Protein AF-A0A8J1YNS2-F1 (afdb_monomer)

Mean predicted aligned error: 9.57 Å

Radius of gyration: 18.24 Å; Cα contacts (8 Å, |Δi|>4): 40; chains: 1; bounding box: 38×23×46 Å

Foldseek 3Di:
DLVLLVVCVVVVLAPPVVSCVVNVVVVVVVVVLLVQLQVPDDPPRDPVVSPDPPPPRPPDDDDPVNVVVVVVVVVVSVCSVCCVVVVDRPNVVNVVD

Sequence (97 aa):
MTTLVVTLAWSGLLPFPLAVLILGRDVALSISAFYFRYISLPQPRTLRRYFDPSIPSAEVKPTQISKVNTLLQLLLMGLTTVSPLASFDTTTPLLYL

Structure (mmCIF, N/CA/C/O backbone):
data_AF-A0A8J1YNS2-F1
#
_entry.id   AF-A0A8J1YNS2-F1
#
loop_
_atom_site.group_PDB
_atom_site.id
_atom_site.type_symbol
_atom_site.label_atom_id
_atom_site.label_alt_id
_atom_site.label_comp_id
_atom_site.label_asym_id
_atom_site.label_entity_id
_atom_site.label_seq_id
_atom_site.pdbx_PDB_ins_code
_atom_site.Cartn_x
_atom_site.Cartn_y
_atom_site.Cartn_z
_atom_site.occupancy
_atom_site.B_iso_or_equiv
_atom_site.auth_seq_id
_atom_site.auth_comp_id
_atom_site.auth_asym_id
_atom_site.auth_atom_id
_atom_site.pdbx_PDB_model_num
ATOM 1 N N . MET A 1 1 ? 0.623 6.281 -1.303 1.00 78.12 1 MET A N 1
ATOM 2 C CA . MET A 1 1 ? 1.081 5.020 -1.925 1.00 78.12 1 MET A CA 1
ATOM 3 C C . MET A 1 1 ? 0.072 4.500 -2.922 1.00 78.12 1 MET A C 1
ATOM 5 O O . MET A 1 1 ? 0.384 4.486 -4.101 1.00 78.12 1 MET A O 1
ATOM 9 N N . THR A 1 2 ? -1.142 4.175 -2.484 1.00 83.56 2 THR A N 1
ATOM 10 C CA . THR A 1 2 ? -2.224 3.641 -3.330 1.00 83.56 2 THR A CA 1
ATOM 11 C C . THR A 1 2 ? -2.507 4.455 -4.599 1.00 83.56 2 THR A C 1
ATOM 13 O O . THR A 1 2 ? -2.541 3.884 -5.682 1.00 83.56 2 THR A O 1
ATOM 16 N N . THR A 1 3 ? -2.625 5.783 -4.510 1.00 84.50 3 THR A N 1
ATOM 17 C CA . THR A 1 3 ? -2.831 6.658 -5.680 1.00 84.50 3 THR A CA 1
ATOM 18 C C . THR A 1 3 ? -1.691 6.582 -6.691 1.00 84.50 3 THR A C 1
ATOM 20 O O . THR A 1 3 ? -1.953 6.494 -7.883 1.00 84.50 3 THR A O 1
ATOM 23 N N . LEU A 1 4 ? -0.441 6.552 -6.220 1.00 83.69 4 LEU A N 1
ATOM 24 C CA . LEU A 1 4 ? 0.747 6.476 -7.074 1.00 83.69 4 LEU A CA 1
ATOM 25 C C . LEU A 1 4 ? 0.832 5.123 -7.804 1.00 83.69 4 LEU A C 1
ATOM 27 O O . LEU A 1 4 ? 1.119 5.086 -8.998 1.00 83.69 4 LEU A O 1
ATOM 31 N N . VAL A 1 5 ? 0.515 4.022 -7.112 1.00 84.94 5 VAL A N 1
ATOM 32 C CA . VAL A 1 5 ? 0.444 2.672 -7.705 1.00 84.94 5 VAL A CA 1
ATOM 33 C C . VAL A 1 5 ? -0.603 2.628 -8.815 1.00 84.94 5 VAL A C 1
ATOM 35 O O . VAL A 1 5 ? -0.321 2.132 -9.901 1.00 84.94 5 VAL A O 1
ATOM 38 N N . VAL A 1 6 ? -1.792 3.185 -8.562 1.00 84.62 6 VAL A N 1
ATOM 39 C CA . VAL A 1 6 ? -2.879 3.243 -9.551 1.00 84.62 6 VAL A CA 1
ATOM 40 C C . VAL A 1 6 ? -2.457 4.051 -10.775 1.00 84.62 6 VAL A C 1
ATOM 42 O O . VAL A 1 6 ? -2.661 3.596 -11.896 1.00 84.62 6 VAL A O 1
ATOM 45 N N . THR A 1 7 ? -1.826 5.211 -10.584 1.00 84.75 7 THR A N 1
ATOM 46 C CA . THR A 1 7 ? -1.368 6.037 -11.708 1.00 84.75 7 THR A CA 1
ATOM 47 C C . THR A 1 7 ? -0.264 5.367 -12.524 1.00 84.75 7 THR A C 1
ATOM 49 O O . THR A 1 7 ? -0.314 5.432 -13.747 1.00 84.75 7 THR A O 1
ATOM 52 N N . LEU A 1 8 ? 0.693 4.682 -11.884 1.00 82.44 8 LEU A N 1
ATOM 53 C CA . LEU A 1 8 ? 1.770 3.970 -12.587 1.00 82.44 8 LEU A CA 1
ATOM 54 C C . LEU A 1 8 ? 1.275 2.714 -13.314 1.00 82.44 8 LEU A C 1
ATOM 56 O O . LEU A 1 8 ? 1.771 2.381 -14.390 1.00 82.44 8 LEU A O 1
ATOM 60 N N . ALA A 1 9 ? 0.289 2.020 -12.743 1.00 83.50 9 ALA A N 1
ATOM 61 C CA . ALA A 1 9 ? -0.377 0.908 -13.412 1.00 83.50 9 ALA A CA 1
ATOM 62 C C . ALA A 1 9 ? -1.174 1.400 -14.629 1.00 83.50 9 ALA A C 1
ATOM 64 O O . ALA A 1 9 ? -1.110 0.795 -15.695 1.00 83.50 9 ALA A O 1
ATOM 65 N N . TRP A 1 10 ? -1.871 2.535 -14.496 1.00 84.56 10 TRP A N 1
ATOM 66 C CA . TRP A 1 10 ? -2.604 3.157 -15.600 1.00 84.56 10 TRP A CA 1
ATOM 67 C C . TRP A 1 10 ? -1.677 3.638 -16.721 1.00 84.56 10 TRP A C 1
ATOM 69 O O . TRP A 1 10 ? -2.016 3.528 -17.895 1.00 84.56 10 TRP A O 1
ATOM 79 N N . SER A 1 11 ? -0.489 4.137 -16.372 1.00 82.44 11 SER A N 1
ATOM 80 C CA . SER A 1 11 ? 0.526 4.548 -17.344 1.00 82.44 11 SER A CA 1
ATOM 81 C C . SER A 1 11 ? 1.302 3.376 -17.960 1.00 82.44 11 SER A C 1
ATOM 83 O O . SER A 1 11 ? 2.221 3.615 -18.737 1.00 82.44 11 SER A O 1
ATOM 85 N N . GLY A 1 12 ? 0.996 2.126 -17.591 1.00 79.56 12 GLY A N 1
ATOM 86 C CA . GLY A 1 12 ? 1.683 0.929 -18.088 1.00 79.56 12 GLY A CA 1
ATOM 87 C C . GLY A 1 12 ? 3.117 0.742 -17.578 1.00 79.56 12 GLY A C 1
ATOM 88 O O . GLY A 1 12 ? 3.815 -0.147 -18.052 1.00 79.56 12 GLY A O 1
ATOM 89 N N . LEU A 1 13 ? 3.565 1.549 -16.609 1.00 79.25 13 LEU A N 1
ATOM 90 C CA . LEU A 1 13 ? 4.921 1.471 -16.045 1.00 79.25 13 LEU A CA 1
ATOM 91 C C . LEU A 1 13 ? 5.042 0.398 -14.956 1.00 79.25 13 LEU A C 1
ATOM 93 O O . LEU A 1 13 ? 6.148 -0.021 -14.615 1.00 79.25 13 LEU A O 1
ATOM 97 N N . LEU A 1 14 ? 3.910 -0.035 -14.396 1.00 81.56 14 LEU A N 1
ATOM 98 C CA . LEU A 1 14 ? 3.847 -1.041 -13.345 1.00 81.56 14 LEU A CA 1
ATOM 99 C C . LEU A 1 14 ? 2.913 -2.178 -13.784 1.00 81.56 14 LEU A C 1
ATOM 101 O O . LEU A 1 14 ? 1.759 -1.910 -14.130 1.00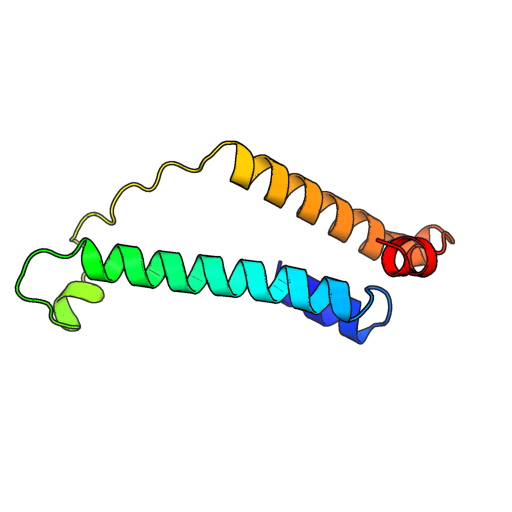 81.56 14 LEU A O 1
ATOM 105 N N . PRO A 1 15 ? 3.372 -3.443 -13.784 1.00 82.31 15 PRO A N 1
ATOM 106 C CA . PRO A 1 15 ? 2.560 -4.551 -14.262 1.00 82.31 15 PRO A CA 1
ATOM 107 C C . PRO A 1 15 ? 1.369 -4.802 -13.331 1.00 82.31 15 PRO A C 1
ATOM 109 O O . PRO A 1 15 ? 1.471 -4.743 -12.103 1.00 82.31 15 PRO A O 1
ATOM 112 N N . PHE A 1 16 ? 0.222 -5.113 -13.934 1.00 82.06 16 PHE A N 1
ATOM 113 C CA . PHE A 1 16 ? -1.053 -5.244 -13.227 1.00 82.06 16 PHE A CA 1
ATOM 114 C C . PHE A 1 16 ? -1.031 -6.225 -12.031 1.00 82.06 16 PHE A C 1
ATOM 116 O O . PHE A 1 16 ? -1.564 -5.862 -10.981 1.00 82.06 16 PHE A O 1
ATOM 123 N N . PRO A 1 17 ? -0.380 -7.407 -12.099 1.00 83.69 17 PRO A N 1
ATOM 124 C CA . PRO A 1 17 ? -0.313 -8.329 -10.960 1.00 83.69 17 PRO A CA 1
ATOM 125 C C . PRO A 1 17 ? 0.370 -7.721 -9.726 1.00 83.69 17 PRO A C 1
ATOM 127 O O . PRO A 1 17 ? -0.141 -7.849 -8.612 1.00 83.69 17 PRO A O 1
ATOM 130 N N . LEU A 1 18 ? 1.477 -6.991 -9.918 1.00 82.56 18 LEU A N 1
ATOM 131 C CA . LEU A 1 18 ? 2.170 -6.294 -8.831 1.00 82.56 18 LEU A CA 1
ATOM 132 C C . LEU A 1 18 ? 1.322 -5.151 -8.269 1.00 82.56 18 LEU A C 1
ATOM 134 O O . LEU A 1 18 ? 1.248 -4.984 -7.052 1.00 82.56 18 LEU A O 1
ATOM 138 N N . ALA A 1 19 ? 0.639 -4.393 -9.133 1.00 85.50 19 ALA A N 1
ATOM 139 C CA . ALA A 1 19 ? -0.260 -3.325 -8.698 1.00 85.50 19 ALA A CA 1
ATOM 140 C C . ALA A 1 19 ? -1.369 -3.865 -7.780 1.00 85.50 19 ALA A C 1
ATOM 142 O O . ALA A 1 19 ? -1.626 -3.297 -6.716 1.00 85.50 19 ALA A O 1
ATOM 143 N N . VAL A 1 20 ? -1.983 -4.990 -8.164 1.00 87.19 20 VAL A N 1
ATOM 144 C CA . VAL A 1 20 ? -3.036 -5.661 -7.389 1.00 87.19 20 VAL A CA 1
ATOM 145 C C . VAL A 1 20 ? -2.504 -6.177 -6.053 1.00 87.19 20 VAL A C 1
ATOM 147 O O . VAL A 1 20 ? -3.153 -5.963 -5.031 1.00 87.19 20 VAL A O 1
ATOM 150 N N . LEU A 1 21 ? -1.324 -6.803 -6.026 1.00 86.69 21 LEU A N 1
ATOM 151 C CA . LEU A 1 21 ? -0.714 -7.311 -4.791 1.00 86.69 21 LEU A CA 1
ATOM 152 C C . LEU A 1 21 ? -0.442 -6.170 -3.798 1.00 86.69 21 LEU A C 1
ATOM 154 O O . LEU A 1 21 ? -0.827 -6.243 -2.627 1.00 86.69 21 LEU A O 1
ATOM 158 N N . ILE A 1 22 ? 0.163 -5.082 -4.281 1.00 85.94 22 ILE A N 1
ATOM 159 C CA . ILE A 1 22 ? 0.495 -3.908 -3.470 1.00 85.94 22 ILE A CA 1
ATOM 160 C C . ILE A 1 22 ? -0.775 -3.237 -2.925 1.00 85.94 22 ILE A C 1
ATOM 162 O O . ILE A 1 22 ? -0.860 -2.949 -1.729 1.00 85.94 22 ILE A O 1
ATOM 166 N N . LEU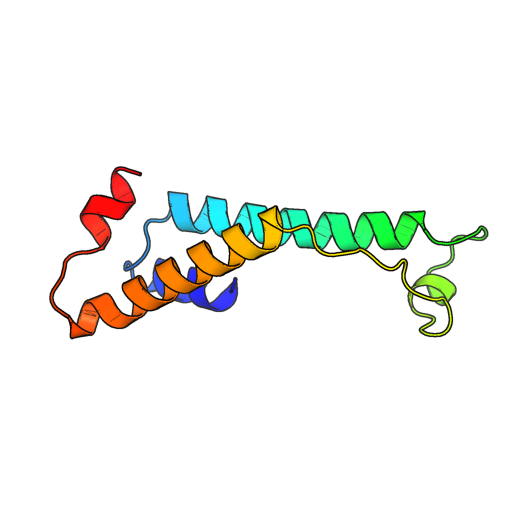 A 1 23 ? -1.783 -3.023 -3.779 1.00 86.81 23 LEU A N 1
ATOM 167 C CA . LEU A 1 23 ? -3.064 -2.440 -3.371 1.00 86.81 23 LEU A CA 1
ATOM 168 C C . LEU A 1 23 ? -3.812 -3.334 -2.381 1.00 86.81 23 LEU A C 1
ATOM 170 O O . LEU A 1 23 ? -4.302 -2.839 -1.368 1.00 86.81 23 LEU A O 1
ATOM 174 N N . GLY A 1 24 ? -3.869 -4.641 -2.637 1.00 87.12 24 GLY A N 1
ATOM 175 C CA . GLY A 1 24 ? -4.524 -5.606 -1.757 1.00 87.12 24 GLY A CA 1
ATOM 176 C C . GLY A 1 24 ? -3.933 -5.592 -0.348 1.00 87.12 24 GLY A C 1
ATOM 177 O O . GLY A 1 24 ? -4.676 -5.581 0.634 1.00 87.12 24 GLY A O 1
ATOM 178 N N . ARG A 1 25 ? -2.603 -5.496 -0.231 1.00 86.88 25 ARG A N 1
ATOM 179 C CA . ARG A 1 25 ? -1.907 -5.385 1.059 1.00 86.88 25 ARG A CA 1
ATOM 180 C C . ARG A 1 25 ? -2.247 -4.089 1.801 1.00 86.88 25 ARG A C 1
ATOM 182 O O . ARG A 1 25 ? -2.536 -4.138 2.997 1.00 86.88 25 ARG A O 1
ATOM 189 N N . ASP A 1 26 ? -2.242 -2.945 1.119 1.00 84.44 26 ASP A N 1
ATOM 190 C CA . ASP A 1 26 ? -2.570 -1.648 1.733 1.00 84.44 26 ASP A CA 1
ATOM 191 C C . ASP A 1 26 ? -4.049 -1.588 2.176 1.00 84.44 26 ASP A C 1
ATOM 193 O O . ASP A 1 26 ? -4.364 -1.068 3.252 1.00 84.44 26 ASP A O 1
ATOM 197 N N . VAL A 1 27 ? -4.958 -2.187 1.399 1.00 86.12 27 VAL A N 1
ATOM 198 C CA . VAL A 1 27 ? -6.375 -2.338 1.765 1.00 86.12 27 VAL A CA 1
ATOM 199 C C . VAL A 1 27 ? -6.535 -3.262 2.973 1.00 86.12 27 VAL A C 1
ATOM 201 O O . VAL A 1 27 ? -7.221 -2.895 3.927 1.00 86.12 27 VAL A O 1
ATOM 204 N N . ALA A 1 28 ? -5.868 -4.419 2.991 1.00 85.94 28 ALA A N 1
ATOM 205 C CA . ALA A 1 28 ? -5.924 -5.355 4.113 1.00 85.94 28 ALA A CA 1
ATOM 206 C C . ALA A 1 28 ? -5.415 -4.722 5.419 1.00 85.94 28 ALA A C 1
ATOM 208 O O . ALA A 1 28 ? -6.059 -4.849 6.463 1.00 85.94 28 ALA A O 1
ATOM 209 N N . LEU A 1 29 ? -4.306 -3.975 5.361 1.00 83.38 29 LEU A N 1
ATOM 210 C CA . LEU A 1 29 ? -3.795 -3.227 6.511 1.00 83.38 29 LEU A CA 1
ATOM 211 C C . LEU A 1 29 ? -4.793 -2.166 6.984 1.00 83.38 29 LEU A C 1
ATOM 213 O O . LEU A 1 29 ? -5.049 -2.072 8.185 1.00 83.38 29 LEU A O 1
ATOM 217 N N . SER A 1 30 ? -5.409 -1.426 6.061 1.00 82.38 30 SER A N 1
ATOM 218 C CA . SER A 1 30 ? -6.423 -0.419 6.393 1.00 82.38 30 SER A CA 1
ATOM 219 C C . SER A 1 30 ? -7.631 -1.046 7.097 1.00 82.38 30 SER A C 1
ATOM 221 O O . SER A 1 30 ? -8.033 -0.586 8.164 1.00 82.38 30 SER A O 1
ATOM 223 N N . ILE A 1 31 ? -8.163 -2.148 6.555 1.00 85.25 31 ILE A N 1
ATOM 224 C CA . ILE A 1 31 ? -9.276 -2.902 7.152 1.00 85.25 31 ILE A CA 1
ATOM 225 C C . ILE A 1 31 ? -8.894 -3.419 8.541 1.00 85.25 31 ILE A C 1
ATOM 227 O O . ILE A 1 31 ? -9.670 -3.277 9.487 1.00 85.25 31 ILE A O 1
ATOM 231 N N . SER A 1 32 ? -7.689 -3.975 8.691 1.00 81.62 32 SER A N 1
ATOM 232 C CA . SER A 1 32 ? -7.218 -4.491 9.977 1.00 81.62 32 SER A CA 1
ATOM 233 C C . SER A 1 32 ? -7.133 -3.389 11.038 1.00 81.62 32 SER A C 1
ATOM 235 O O . SER A 1 32 ? -7.570 -3.599 12.167 1.00 81.62 32 SER A O 1
ATOM 237 N N . ALA A 1 33 ? -6.675 -2.186 10.678 1.00 79.19 33 ALA A N 1
ATOM 238 C CA . ALA A 1 33 ? -6.607 -1.051 11.593 1.00 79.19 33 ALA A CA 1
ATOM 239 C C . ALA A 1 33 ? -8.003 -0.635 12.087 1.00 79.19 33 ALA A C 1
ATOM 241 O O . ALA A 1 33 ? -8.198 -0.411 13.284 1.00 79.19 33 ALA A O 1
ATOM 242 N N . PHE A 1 34 ? -8.992 -0.594 11.188 1.00 79.69 34 PHE A N 1
ATOM 243 C CA . PHE A 1 34 ? -10.383 -0.324 11.558 1.00 79.69 34 PHE A 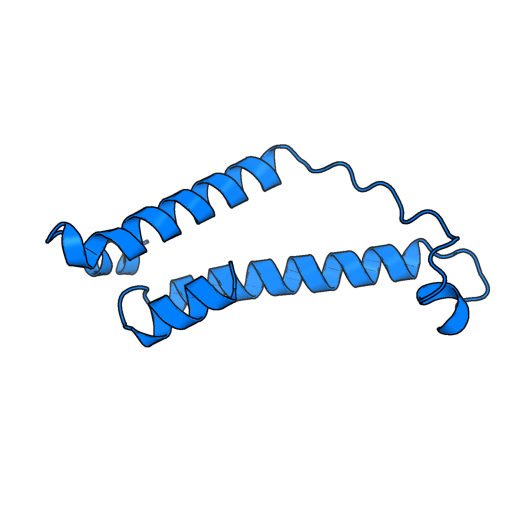CA 1
ATOM 244 C C . PHE A 1 34 ? -10.969 -1.421 12.454 1.00 79.69 34 PHE A C 1
ATOM 246 O O . PHE A 1 34 ? -11.634 -1.120 13.446 1.00 79.69 34 PHE A O 1
ATOM 253 N N . TYR A 1 35 ? -10.679 -2.687 12.149 1.00 81.81 35 TYR A N 1
ATOM 254 C CA . TYR A 1 35 ? -11.117 -3.833 12.941 1.00 81.81 35 TYR A CA 1
ATOM 255 C C . TYR A 1 35 ? -10.532 -3.820 14.362 1.00 81.81 35 TYR A C 1
ATOM 257 O O . TYR A 1 35 ? -11.276 -3.932 15.340 1.00 81.81 35 TYR A O 1
ATOM 265 N N . PHE A 1 36 ? -9.218 -3.609 14.499 1.00 76.81 36 PHE A N 1
ATOM 266 C CA . PHE A 1 36 ? -8.557 -3.518 15.804 1.00 76.81 36 PHE A CA 1
ATOM 267 C C . PHE A 1 36 ? -9.086 -2.346 16.628 1.00 76.81 36 PHE A C 1
ATOM 269 O O . PHE A 1 36 ? -9.371 -2.525 17.812 1.00 76.81 36 PHE A O 1
ATOM 276 N N . ARG A 1 37 ? -9.308 -1.183 16.000 1.00 75.06 37 ARG A N 1
ATOM 277 C CA . ARG A 1 37 ? -9.941 -0.034 16.659 1.00 75.06 37 ARG A CA 1
ATOM 278 C C . ARG A 1 37 ? -11.347 -0.374 17.146 1.00 75.06 37 ARG A C 1
ATOM 280 O O . ARG A 1 37 ? -11.697 -0.033 18.267 1.00 75.06 37 ARG A O 1
ATOM 287 N N . TYR A 1 38 ? -12.155 -1.061 16.340 1.00 71.31 38 TYR A N 1
ATOM 288 C CA . TYR A 1 38 ? -13.506 -1.454 16.743 1.00 71.31 38 TYR A CA 1
ATOM 289 C C . TYR A 1 38 ? -13.501 -2.403 17.952 1.00 71.31 38 TYR A C 1
ATOM 291 O O . TYR A 1 38 ? -14.339 -2.263 18.844 1.00 71.31 38 TYR A O 1
ATOM 299 N N . ILE A 1 39 ? -12.554 -3.347 18.010 1.00 74.44 39 ILE A N 1
ATOM 300 C CA . ILE A 1 39 ? -12.435 -4.318 19.109 1.00 74.44 39 ILE A CA 1
ATOM 301 C C . ILE A 1 39 ? -11.852 -3.717 20.382 1.00 74.44 39 ILE A C 1
ATOM 303 O O . ILE A 1 39 ? -12.270 -4.121 21.467 1.00 74.44 39 ILE A O 1
ATOM 307 N N . SER A 1 40 ? -10.954 -2.740 20.281 1.00 68.00 40 SER A N 1
ATOM 308 C CA . SER A 1 40 ? -10.373 -2.092 21.458 1.00 68.00 40 SER A CA 1
ATOM 309 C C . SER A 1 40 ? -11.367 -1.216 22.233 1.00 68.00 40 SER A C 1
ATOM 311 O O . SER A 1 40 ? -11.056 -0.804 23.346 1.00 68.00 40 SER A O 1
ATOM 313 N N . LEU A 1 41 ? -12.559 -0.920 21.690 1.00 66.62 41 LEU A N 1
ATOM 314 C CA . LEU A 1 41 ? -13.570 -0.136 22.404 1.00 66.62 41 LEU A CA 1
ATOM 315 C C . LEU A 1 41 ? -14.194 -0.927 23.579 1.00 66.62 41 LEU A C 1
ATOM 317 O O . LEU A 1 41 ? -14.758 -2.011 23.357 1.00 66.62 41 LEU A O 1
ATOM 321 N N . PRO A 1 42 ? -14.202 -0.370 24.809 1.00 65.50 42 PRO A N 1
ATOM 322 C CA . PRO A 1 42 ? -14.945 -0.941 25.928 1.00 65.50 42 PRO A CA 1
ATOM 323 C C . PRO A 1 42 ? -16.459 -0.882 25.662 1.00 65.50 42 PRO A C 1
ATOM 325 O O . PRO A 1 42 ? -16.963 0.054 25.032 1.00 65.50 42 PRO A O 1
ATOM 328 N N . GLN A 1 43 ? -17.203 -1.887 26.136 1.00 63.47 43 GLN A N 1
ATOM 329 C CA . GLN A 1 43 ? -18.669 -1.913 26.032 1.00 63.47 43 GLN A CA 1
ATOM 330 C C . GLN A 1 43 ? -19.277 -0.657 26.708 1.00 63.47 43 GLN A C 1
ATOM 332 O O . GLN A 1 43 ? -18.715 -0.181 27.700 1.00 63.47 43 GLN A O 1
ATOM 337 N N . PRO A 1 44 ? -20.392 -0.071 26.221 1.00 63.16 44 PRO A N 1
ATOM 338 C CA . PRO A 1 44 ? -21.202 -0.412 25.044 1.00 63.16 44 PRO A CA 1
ATOM 339 C C . PRO A 1 44 ? -20.619 0.092 23.709 1.00 63.16 44 PRO A C 1
ATOM 341 O O . PRO A 1 44 ? -20.145 1.224 23.592 1.00 63.16 44 PRO A O 1
ATOM 344 N N . ARG A 1 45 ? -20.696 -0.761 22.679 1.00 59.50 45 ARG A N 1
ATOM 345 C CA . ARG A 1 45 ? -20.222 -0.503 21.308 1.00 59.50 45 ARG A CA 1
ATOM 346 C C . ARG A 1 45 ? -21.259 0.343 20.558 1.00 59.50 45 ARG A C 1
ATOM 348 O O . ARG A 1 45 ? -22.233 -0.190 20.041 1.00 59.50 45 ARG A O 1
ATOM 355 N N . THR A 1 46 ? -21.078 1.661 20.515 1.00 67.69 46 THR A N 1
ATOM 356 C CA . THR A 1 46 ? -21.951 2.576 19.756 1.00 67.69 46 THR A CA 1
ATOM 357 C C . THR A 1 46 ? -21.137 3.389 18.755 1.00 67.69 46 THR A C 1
ATOM 359 O O . THR A 1 46 ? -19.997 3.764 19.034 1.00 67.69 46 THR A O 1
ATOM 362 N N . LEU A 1 47 ? -21.716 3.702 17.586 1.00 64.62 47 LEU A N 1
ATOM 363 C CA . LEU A 1 47 ? -21.013 4.491 16.560 1.00 64.62 47 LEU A CA 1
ATOM 364 C C . LEU A 1 47 ? -20.627 5.891 17.068 1.00 64.62 47 LEU A C 1
ATOM 366 O O . LEU A 1 47 ? -19.582 6.409 16.689 1.00 64.62 47 LEU A O 1
ATOM 370 N N . ARG A 1 48 ? -21.399 6.461 18.007 1.00 62.84 48 ARG A N 1
ATOM 371 C CA . ARG A 1 48 ? -21.058 7.714 18.704 1.00 62.84 48 ARG A CA 1
ATOM 372 C C . ARG A 1 48 ? -19.740 7.638 19.485 1.00 62.84 48 ARG A C 1
ATOM 374 O O . ARG A 1 48 ? -18.998 8.607 19.462 1.00 62.84 48 ARG A O 1
ATOM 381 N N . ARG A 1 49 ? -19.426 6.505 20.127 1.00 61.50 49 ARG A N 1
ATOM 382 C CA . ARG A 1 49 ? -18.142 6.294 20.826 1.00 61.50 49 ARG A CA 1
ATOM 383 C C . ARG A 1 49 ? -16.985 6.014 19.872 1.00 61.50 49 ARG A C 1
ATOM 385 O O . ARG A 1 49 ? -15.849 6.337 20.180 1.00 61.50 49 ARG A O 1
ATOM 392 N N . TYR A 1 50 ? -17.253 5.396 18.725 1.00 62.34 50 TYR A N 1
ATOM 393 C CA . TYR A 1 50 ? -16.217 5.103 17.733 1.00 62.34 50 TYR A CA 1
ATOM 394 C C . TYR A 1 50 ? -15.613 6.381 17.126 1.00 62.34 50 TYR A C 1
ATOM 396 O O . TYR A 1 50 ? -14.400 6.451 16.911 1.00 62.34 50 TYR A O 1
ATOM 404 N N . PHE A 1 51 ? -16.452 7.395 16.898 1.00 64.12 51 PHE A N 1
ATOM 405 C CA . PHE A 1 51 ? -16.045 8.721 16.425 1.00 64.12 51 PHE A CA 1
ATOM 406 C C . PHE A 1 51 ? -15.676 9.697 17.551 1.00 64.12 51 PHE A C 1
ATOM 408 O O . PHE A 1 51 ? -15.404 10.857 17.259 1.00 64.12 51 PHE A O 1
ATOM 415 N N . ASP A 1 52 ? -15.644 9.250 18.810 1.00 64.81 52 ASP A N 1
ATOM 416 C CA . ASP A 1 52 ? -15.223 10.080 19.937 1.00 64.81 52 ASP A CA 1
ATOM 417 C C . ASP A 1 52 ? -13.680 10.116 20.012 1.00 64.81 52 ASP A C 1
ATOM 419 O O . ASP A 1 52 ? -13.060 9.085 20.297 1.00 64.81 52 ASP A O 1
ATOM 423 N N . PRO A 1 53 ? -13.029 11.265 19.738 1.00 60.94 53 PRO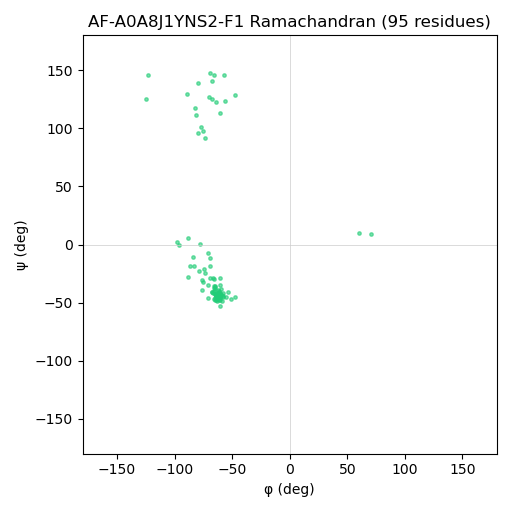 A N 1
ATOM 424 C CA . PRO A 1 53 ? -11.571 11.391 19.759 1.00 60.94 53 PRO A CA 1
ATOM 425 C C . PRO A 1 53 ? -10.973 11.337 21.177 1.00 60.94 53 PRO A C 1
ATOM 427 O O . PRO A 1 53 ? -9.754 11.294 21.312 1.00 60.94 53 PRO A O 1
ATOM 430 N N . SER A 1 54 ? -11.811 11.343 22.221 1.00 60.53 54 SER A N 1
ATOM 431 C CA . SER A 1 54 ? -11.411 11.299 23.634 1.00 60.53 54 SER A CA 1
ATOM 432 C C . SER A 1 54 ? -10.917 9.920 24.093 1.00 60.53 54 SER A C 1
ATOM 434 O O . SER A 1 54 ? -10.151 9.813 25.050 1.00 60.53 54 SER A O 1
ATOM 436 N N . ILE A 1 55 ? -11.330 8.839 23.419 1.00 58.69 55 ILE A N 1
ATOM 437 C CA . ILE A 1 55 ? -10.915 7.480 23.784 1.00 58.69 55 ILE A CA 1
ATOM 438 C C . ILE A 1 55 ? -9.530 7.232 23.174 1.00 58.69 55 ILE A C 1
ATOM 440 O O . ILE A 1 5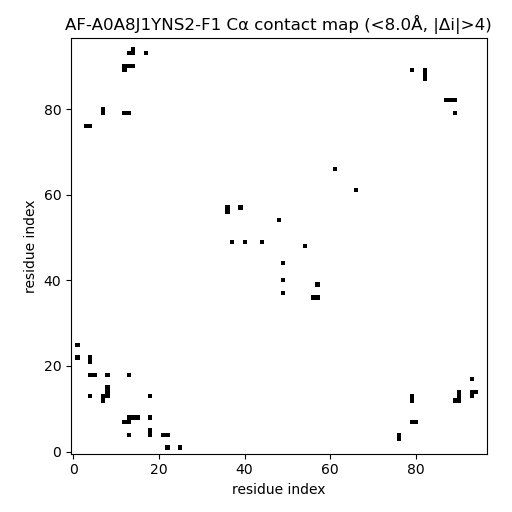5 ? -9.417 7.244 21.944 1.00 58.69 55 ILE A O 1
ATOM 444 N N . PRO A 1 56 ? -8.480 6.996 23.986 1.00 55.69 56 PRO A N 1
ATOM 445 C CA . PRO A 1 56 ? -7.137 6.829 23.465 1.00 55.69 56 PRO A CA 1
ATOM 446 C C . PRO A 1 56 ? -7.117 5.627 22.527 1.00 55.69 56 PRO A C 1
ATOM 448 O O . PRO A 1 56 ? -7.346 4.483 22.927 1.00 55.69 56 PRO A O 1
ATOM 451 N N . SER A 1 57 ? -6.892 5.918 21.248 1.00 55.69 57 SER A N 1
ATOM 452 C CA . SER A 1 57 ? -6.695 4.920 20.208 1.00 55.69 57 SER A CA 1
ATOM 453 C C . SER A 1 57 ? -5.530 4.037 20.646 1.00 55.69 57 SER A C 1
ATOM 455 O O . SER A 1 57 ? -4.460 4.559 20.952 1.00 55.69 57 SER A O 1
ATOM 457 N N . ALA A 1 58 ? -5.747 2.724 20.734 1.00 57.38 58 ALA A N 1
ATOM 458 C CA . ALA A 1 58 ? -4.730 1.783 21.188 1.00 57.38 58 ALA A CA 1
ATOM 459 C C . ALA A 1 58 ? -3.395 2.047 20.472 1.00 57.38 58 ALA A C 1
ATOM 461 O O . ALA A 1 58 ? -3.353 2.163 19.244 1.00 57.38 58 ALA A O 1
ATOM 462 N N . GLU A 1 59 ? -2.318 2.183 21.243 1.00 57.31 59 GLU A N 1
ATOM 463 C CA . GLU A 1 59 ? -1.005 2.540 20.717 1.00 57.31 59 GLU A CA 1
ATOM 464 C C . GLU A 1 59 ? -0.409 1.325 19.987 1.00 57.31 59 GLU A C 1
ATOM 466 O O . GLU A 1 59 ? 0.215 0.441 20.577 1.00 57.31 59 GLU A O 1
ATOM 471 N N . VAL A 1 60 ? -0.655 1.232 18.678 1.00 57.44 60 VAL A N 1
ATOM 472 C CA . VAL A 1 60 ? -0.073 0.180 17.840 1.00 57.44 60 VAL A CA 1
ATOM 473 C C . VAL A 1 60 ? 1.374 0.556 17.554 1.00 57.44 60 VAL A C 1
ATOM 475 O O . VAL A 1 60 ? 1.659 1.388 16.691 1.00 57.44 60 VAL A O 1
ATOM 478 N N . LYS A 1 61 ? 2.313 -0.058 18.280 1.00 67.44 61 LYS A N 1
ATOM 479 C CA . LYS A 1 61 ? 3.740 0.129 18.006 1.00 67.44 61 LYS A CA 1
ATOM 480 C C . LYS A 1 61 ? 4.074 -0.431 16.617 1.00 67.44 61 LYS A C 1
ATOM 482 O O . LYS A 1 61 ? 3.853 -1.620 16.374 1.00 67.44 61 LYS A O 1
ATOM 487 N N . PRO A 1 62 ? 4.625 0.384 15.701 1.00 64.25 62 PRO A N 1
ATOM 488 C CA . PRO A 1 62 ? 4.962 -0.078 14.364 1.00 64.25 62 PRO A CA 1
ATOM 489 C C . PRO A 1 62 ? 6.102 -1.095 14.431 1.00 64.25 62 PRO A C 1
ATOM 491 O O . PRO A 1 62 ? 7.180 -0.815 14.964 1.00 64.25 62 PRO A O 1
ATOM 494 N N . THR A 1 63 ? 5.873 -2.276 13.861 1.00 80.69 63 THR A N 1
ATOM 495 C CA . THR A 1 63 ? 6.886 -3.330 13.775 1.00 80.69 63 THR A CA 1
ATOM 496 C C . THR A 1 63 ? 7.999 -2.925 12.803 1.00 80.69 63 THR A C 1
ATOM 498 O O . THR A 1 63 ? 7.760 -2.237 11.807 1.00 80.69 63 THR A O 1
ATOM 501 N N . GLN A 1 64 ? 9.237 -3.357 13.067 1.00 78.94 64 GLN A N 1
ATOM 502 C CA . GLN A 1 64 ? 10.380 -3.068 12.184 1.00 78.94 64 GLN A CA 1
ATOM 503 C C . GLN A 1 64 ? 10.179 -3.649 10.773 1.00 78.94 64 GLN A C 1
ATOM 505 O O . GLN A 1 64 ? 10.514 -3.003 9.785 1.00 78.94 64 GLN A O 1
ATOM 510 N N . ILE A 1 65 ? 9.526 -4.812 10.670 1.00 81.81 65 ILE A N 1
ATOM 511 C CA . ILE A 1 65 ? 9.180 -5.463 9.396 1.00 81.81 65 ILE A CA 1
ATOM 512 C C . ILE A 1 65 ? 8.298 -4.553 8.531 1.00 81.81 65 ILE A C 1
ATOM 514 O O . ILE A 1 65 ? 8.551 -4.388 7.339 1.00 81.81 65 ILE A O 1
ATOM 518 N N . SER A 1 66 ? 7.298 -3.895 9.128 1.00 80.06 66 SER A N 1
ATOM 519 C CA . SER A 1 66 ? 6.425 -2.989 8.378 1.00 80.06 66 SER A CA 1
ATOM 520 C C . SER A 1 66 ? 7.164 -1.748 7.873 1.00 80.06 66 SER A C 1
ATOM 522 O O . SER A 1 66 ? 6.784 -1.210 6.836 1.00 80.06 66 SER A O 1
ATOM 524 N N . LYS A 1 67 ? 8.215 -1.292 8.568 1.00 81.50 67 LYS A N 1
ATOM 525 C CA . LYS A 1 67 ? 9.042 -0.160 8.122 1.00 81.50 67 LYS A CA 1
ATOM 526 C C . LYS A 1 67 ? 9.900 -0.539 6.922 1.00 81.50 67 LYS A C 1
ATOM 528 O O . LYS A 1 67 ? 9.919 0.204 5.947 1.00 81.50 67 LYS A O 1
ATOM 533 N N . VAL A 1 68 ? 10.550 -1.704 6.975 1.00 86.12 68 VAL A N 1
ATOM 534 C CA . VAL A 1 68 ? 11.365 -2.220 5.864 1.00 86.12 68 VAL A CA 1
ATOM 535 C C . VAL A 1 68 ? 10.507 -2.415 4.619 1.00 86.12 68 VAL A C 1
ATOM 537 O O . VAL A 1 68 ? 10.883 -1.958 3.546 1.00 86.12 68 VAL A O 1
ATOM 540 N N . ASN A 1 69 ? 9.317 -3.003 4.756 1.00 84.69 69 ASN A N 1
ATOM 541 C CA . ASN A 1 69 ? 8.433 -3.199 3.611 1.00 84.69 69 ASN A CA 1
ATOM 542 C C . ASN A 1 69 ? 7.986 -1.869 2.984 1.00 84.69 69 ASN A C 1
ATOM 544 O O . ASN A 1 69 ? 8.019 -1.710 1.768 1.00 84.69 69 ASN A O 1
ATOM 548 N N . THR A 1 70 ? 7.620 -0.883 3.809 1.00 86.44 70 THR A N 1
ATOM 549 C CA . THR A 1 70 ? 7.255 0.449 3.305 1.00 86.44 70 THR A CA 1
ATOM 550 C C . THR A 1 70 ? 8.445 1.162 2.655 1.00 86.44 70 THR A C 1
ATOM 552 O O . THR A 1 70 ? 8.258 1.844 1.652 1.00 86.44 70 THR A O 1
ATOM 555 N N . LEU A 1 71 ? 9.666 0.986 3.171 1.00 89.12 71 LEU A N 1
ATOM 556 C CA . LEU A 1 71 ? 10.889 1.523 2.566 1.00 89.12 71 LEU A CA 1
ATOM 557 C C . LEU A 1 71 ? 11.164 0.896 1.190 1.00 89.12 71 LEU A C 1
ATOM 559 O O . LEU A 1 71 ? 11.406 1.619 0.229 1.00 89.12 71 LEU A O 1
ATOM 563 N N . LEU A 1 72 ? 11.081 -0.4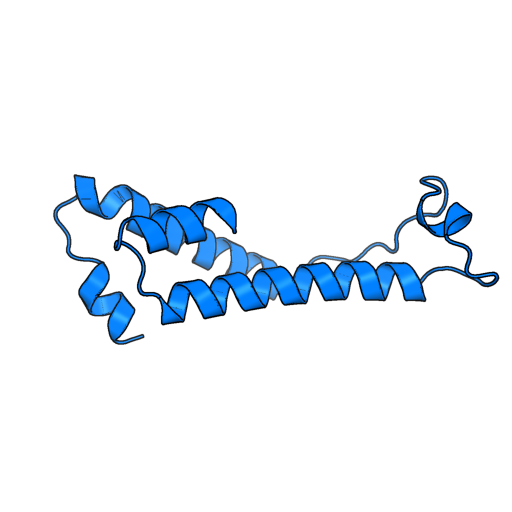32 1.077 1.00 86.75 72 LEU A N 1
ATOM 564 C CA . LEU A 1 72 ? 11.253 -1.135 -0.198 1.00 86.75 72 LEU A CA 1
ATOM 565 C C . LEU A 1 72 ? 10.190 -0.713 -1.215 1.00 86.75 72 LEU A C 1
ATOM 567 O O . LEU A 1 72 ? 10.503 -0.471 -2.377 1.00 86.75 72 LEU A O 1
ATOM 571 N N . GLN A 1 73 ? 8.946 -0.551 -0.765 1.00 85.19 73 GLN A N 1
ATOM 572 C CA . GLN A 1 73 ? 7.849 -0.076 -1.599 1.00 85.19 73 GLN A CA 1
ATOM 573 C C . GLN A 1 73 ? 8.083 1.372 -2.061 1.00 85.19 73 GLN A C 1
ATOM 575 O O . GLN A 1 73 ? 7.904 1.662 -3.236 1.00 85.19 73 GLN A O 1
ATOM 580 N N . LEU A 1 74 ? 8.549 2.272 -1.187 1.00 88.44 74 LEU A N 1
ATOM 581 C CA . LEU A 1 74 ? 8.958 3.636 -1.557 1.00 88.44 74 LEU A CA 1
ATOM 582 C C . LEU A 1 74 ? 10.059 3.641 -2.619 1.00 88.44 74 LEU A C 1
ATOM 584 O O . LEU A 1 74 ? 9.978 4.403 -3.579 1.00 88.44 74 LEU A O 1
ATOM 588 N N . LEU A 1 75 ? 11.068 2.787 -2.452 1.00 87.75 75 LEU A N 1
ATOM 589 C CA . LEU A 1 75 ? 12.196 2.678 -3.370 1.00 87.75 75 LEU A CA 1
ATOM 590 C C . LEU A 1 75 ? 11.732 2.175 -4.744 1.00 87.75 75 LEU A C 1
ATOM 592 O O . LEU A 1 75 ? 12.036 2.805 -5.755 1.00 87.75 75 LEU A O 1
ATOM 596 N N . LEU A 1 76 ? 10.931 1.106 -4.780 1.00 85.06 76 LEU A N 1
ATOM 597 C CA . LEU A 1 76 ? 10.331 0.578 -6.008 1.00 85.06 76 LEU A CA 1
ATOM 598 C C . LEU A 1 76 ? 9.522 1.652 -6.751 1.00 85.06 76 LEU A C 1
ATOM 600 O O . LEU A 1 76 ? 9.662 1.814 -7.964 1.00 85.06 76 LEU A O 1
ATOM 604 N N . MET A 1 77 ? 8.703 2.413 -6.023 1.00 86.81 77 MET A N 1
ATOM 605 C CA . MET A 1 77 ? 7.919 3.511 -6.594 1.00 86.81 77 MET A CA 1
ATOM 606 C C . MET A 1 77 ? 8.821 4.635 -7.124 1.00 86.81 77 MET A C 1
ATOM 608 O O . MET A 1 77 ? 8.609 5.123 -8.228 1.00 86.81 77 MET A O 1
ATOM 612 N N . GLY A 1 78 ? 9.869 5.007 -6.386 1.00 84.94 78 GLY A N 1
ATOM 613 C CA . GLY A 1 78 ? 10.849 6.000 -6.830 1.00 84.94 78 GLY A CA 1
ATOM 614 C C . GLY A 1 78 ? 11.539 5.592 -8.134 1.00 84.94 78 GLY A C 1
ATOM 615 O O . GLY A 1 78 ? 11.550 6.359 -9.094 1.00 84.94 78 GLY A O 1
ATOM 616 N N . LEU A 1 79 ? 12.036 4.356 -8.214 1.00 84.06 79 LEU A N 1
ATOM 617 C CA . LEU A 1 79 ? 12.693 3.842 -9.420 1.00 84.06 79 LEU A CA 1
ATOM 618 C C . LEU A 1 79 ? 11.746 3.775 -10.623 1.00 84.06 79 LEU A C 1
ATOM 620 O O . LEU A 1 79 ? 12.113 4.206 -11.713 1.00 84.06 79 LEU A O 1
ATOM 624 N N . THR A 1 80 ? 10.515 3.296 -10.431 1.00 82.25 80 THR A N 1
ATOM 625 C CA . THR A 1 80 ? 9.515 3.236 -11.512 1.00 82.25 80 THR A CA 1
ATOM 626 C C . THR A 1 80 ? 9.105 4.627 -11.997 1.00 82.25 80 THR A C 1
ATOM 628 O O . THR A 1 80 ? 8.967 4.821 -13.201 1.00 82.25 80 THR A O 1
ATOM 631 N N . THR A 1 81 ? 9.010 5.631 -11.117 1.00 84.69 81 THR A N 1
ATOM 632 C CA . THR A 1 81 ? 8.749 7.023 -11.540 1.00 84.69 81 THR A CA 1
ATOM 633 C C . THR A 1 81 ? 9.911 7.679 -12.289 1.00 84.69 81 THR A C 1
ATOM 635 O O . THR A 1 81 ? 9.673 8.542 -13.129 1.00 84.69 81 THR A O 1
ATOM 638 N N . VAL A 1 82 ? 11.157 7.275 -12.017 1.00 84.50 82 VAL A N 1
ATOM 639 C CA . VAL A 1 82 ? 12.359 7.796 -12.697 1.00 84.50 82 VAL A CA 1
ATOM 640 C C . VAL A 1 82 ? 12.665 7.025 -13.990 1.00 84.50 82 VAL A C 1
ATOM 642 O O . VAL A 1 82 ? 13.345 7.555 -14.868 1.00 84.50 82 VAL A O 1
ATOM 645 N N . SER A 1 83 ? 12.112 5.819 -14.163 1.00 81.50 83 SER A N 1
ATOM 646 C CA . SER A 1 83 ? 12.305 4.981 -15.358 1.00 81.50 83 SER A CA 1
ATOM 647 C C . SER A 1 83 ? 12.127 5.701 -16.709 1.00 81.50 83 SER A C 1
ATOM 649 O O . SER A 1 83 ? 13.034 5.570 -17.536 1.00 81.50 83 SER A O 1
ATOM 651 N N . PRO A 1 84 ? 11.091 6.541 -16.954 1.00 77.50 84 PRO A N 1
ATOM 652 C CA . PRO A 1 84 ? 10.943 7.213 -18.247 1.00 77.50 84 PRO A CA 1
ATOM 653 C C . PRO A 1 84 ? 12.018 8.280 -18.507 1.00 77.50 84 PRO A C 1
ATOM 655 O O . PRO A 1 84 ? 12.231 8.655 -19.655 1.00 77.50 84 PRO A O 1
ATOM 658 N N . LEU A 1 85 ? 12.710 8.764 -17.469 1.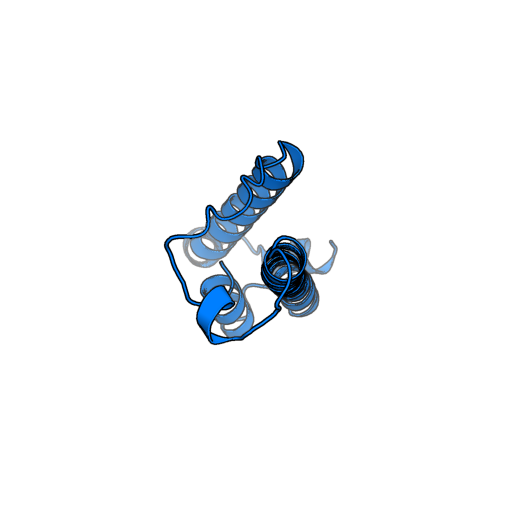00 79.56 85 LEU A N 1
ATOM 659 C CA . LEU A 1 85 ? 13.816 9.722 -17.592 1.00 79.56 85 LEU A CA 1
ATOM 660 C C . LEU A 1 85 ? 15.168 9.024 -17.783 1.00 79.56 85 LEU A C 1
ATOM 662 O O . LEU A 1 85 ? 16.082 9.594 -18.372 1.00 79.56 85 LEU A O 1
ATOM 666 N N . ALA A 1 86 ? 15.307 7.801 -17.269 1.00 73.12 86 ALA A N 1
ATOM 667 C CA . ALA A 1 86 ? 16.577 7.085 -17.206 1.00 73.12 86 ALA A CA 1
ATOM 668 C C . ALA A 1 86 ? 16.802 6.101 -18.373 1.00 73.12 86 ALA A C 1
ATOM 670 O O . ALA A 1 86 ? 17.861 5.490 -18.449 1.00 73.12 86 ALA A O 1
ATOM 671 N N . SER A 1 87 ? 15.854 5.973 -19.313 1.00 67.50 87 SER A N 1
ATOM 672 C CA . SER A 1 87 ? 15.930 5.072 -20.486 1.00 67.50 87 SER A CA 1
ATOM 673 C C . SER A 1 87 ? 16.072 3.574 -20.157 1.00 67.50 87 SER A C 1
ATOM 675 O O . SER A 1 87 ? 16.335 2.772 -21.051 1.00 67.50 87 SER A O 1
ATOM 677 N N . PHE A 1 88 ? 15.912 3.178 -18.890 1.00 67.00 88 PHE A N 1
ATOM 678 C CA . PHE A 1 88 ? 15.957 1.781 -18.464 1.00 67.00 88 PHE A CA 1
ATOM 679 C C . PHE A 1 88 ? 14.561 1.167 -18.545 1.00 67.00 88 PHE A C 1
ATOM 681 O O . PHE A 1 88 ? 13.611 1.710 -17.980 1.00 67.00 88 PHE A O 1
ATOM 688 N N . ASP A 1 89 ? 14.444 0.012 -19.199 1.00 68.56 89 ASP A N 1
ATOM 689 C CA . ASP A 1 89 ? 13.204 -0.754 -19.186 1.00 68.56 89 ASP A CA 1
ATOM 690 C C . ASP A 1 89 ? 13.045 -1.468 -17.838 1.00 68.56 89 ASP A C 1
ATOM 692 O O . ASP A 1 89 ? 13.627 -2.520 -17.578 1.00 68.56 89 ASP A O 1
ATOM 696 N N . THR A 1 90 ? 12.264 -0.862 -16.948 1.00 68.81 90 THR A N 1
ATOM 697 C CA . THR A 1 90 ? 11.910 -1.463 -15.660 1.00 68.81 90 THR A CA 1
ATOM 698 C C . THR A 1 90 ? 10.720 -2.413 -15.767 1.00 68.81 90 THR A C 1
ATOM 700 O O . THR A 1 90 ? 10.439 -3.124 -14.810 1.00 68.81 90 THR A O 1
ATOM 703 N N . THR A 1 91 ? 10.000 -2.451 -16.891 1.00 69.25 91 THR A N 1
ATOM 704 C CA . THR A 1 91 ? 8.757 -3.233 -17.003 1.00 69.25 91 THR A CA 1
ATOM 705 C C . THR A 1 91 ? 9.021 -4.726 -17.163 1.00 69.25 91 THR A C 1
ATOM 707 O O . THR A 1 91 ? 8.347 -5.540 -16.530 1.00 69.25 91 THR A O 1
ATOM 710 N N . THR A 1 92 ? 10.049 -5.092 -17.932 1.00 69.12 92 THR A N 1
ATOM 711 C CA . THR A 1 92 ? 10.466 -6.483 -18.140 1.00 69.12 92 THR A CA 1
ATOM 712 C C . THR A 1 92 ? 10.891 -7.197 -16.851 1.00 69.12 92 THR A C 1
ATOM 714 O O . THR A 1 92 ? 10.301 -8.236 -16.562 1.00 69.12 92 THR A O 1
ATOM 717 N N . PRO A 1 93 ? 11.816 -6.687 -16.010 1.00 71.06 93 PRO A N 1
ATOM 718 C CA . PRO A 1 93 ? 12.195 -7.374 -14.772 1.00 71.06 93 PRO A CA 1
ATOM 719 C C . PRO A 1 93 ? 11.053 -7.457 -13.751 1.00 71.06 93 PRO A C 1
ATOM 721 O O . PRO A 1 93 ? 10.995 -8.412 -12.984 1.00 71.06 93 PRO A O 1
ATOM 724 N N . LEU A 1 94 ? 10.127 -6.493 -13.746 1.00 77.56 94 LEU A N 1
ATOM 725 C CA . LEU A 1 94 ? 8.977 -6.486 -12.836 1.00 77.56 94 LEU A CA 1
ATOM 726 C C . LEU A 1 94 ? 7.893 -7.505 -13.212 1.00 77.56 94 LEU A C 1
ATOM 728 O O . LEU A 1 94 ? 7.087 -7.869 -12.364 1.00 77.56 94 LEU A O 1
ATOM 732 N N . LEU 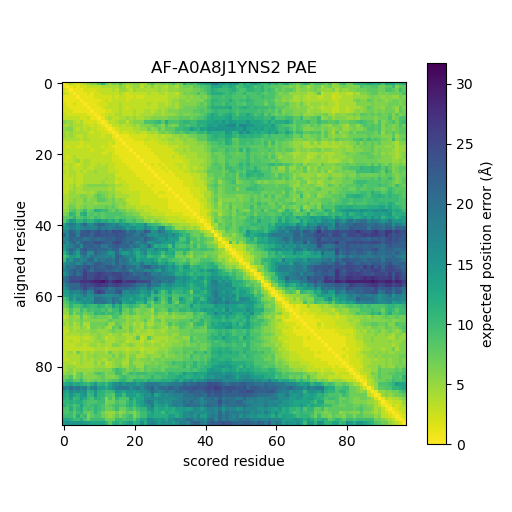A 1 95 ? 7.856 -7.965 -14.463 1.00 73.25 95 LEU A N 1
ATOM 733 C CA . LEU A 1 95 ? 6.934 -9.011 -14.916 1.00 73.25 95 LEU A CA 1
ATOM 734 C C . LEU A 1 95 ? 7.379 -10.426 -14.516 1.00 73.25 95 LEU A C 1
ATOM 736 O O . LEU A 1 95 ? 6.540 -11.321 -14.463 1.00 73.25 95 LEU A O 1
ATOM 740 N N . TYR A 1 96 ? 8.675 -10.624 -14.260 1.00 69.88 96 TYR A N 1
ATOM 741 C CA . TYR A 1 96 ? 9.265 -11.916 -13.881 1.00 69.88 96 TYR A CA 1
ATOM 742 C C . TYR A 1 96 ? 9.461 -12.090 -12.362 1.00 69.88 96 TYR A C 1
ATOM 744 O O . TYR A 1 96 ? 10.002 -13.114 -11.940 1.00 69.88 96 TYR A O 1
ATOM 752 N N . LEU A 1 97 ? 9.052 -11.098 -11.562 1.00 62.34 97 LEU A N 1
ATOM 753 C CA . LEU A 1 97 ? 9.018 -11.128 -10.092 1.00 62.34 97 LEU A CA 1
ATOM 754 C C . LEU A 1 97 ? 7.686 -11.687 -9.583 1.00 62.34 97 LEU A C 1
ATOM 756 O O . LEU A 1 97 ? 7.734 -12.478 -8.615 1.00 62.34 97 LEU A O 1
#

Solvent-accessible surface area (backbone atoms only — not comparable to full-atom values): 5971 Å² total; per-residue (Å²): 108,65,69,59,46,52,52,35,35,73,69,65,59,36,55,64,72,61,44,51,54,55,46,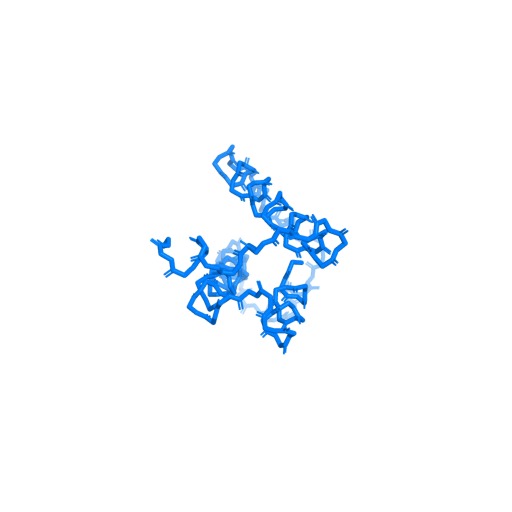51,52,56,51,51,53,52,53,48,53,55,51,53,55,61,66,70,54,67,85,80,88,45,74,73,61,72,72,37,84,83,59,80,72,78,86,78,78,83,53,70,69,61,51,54,53,52,49,53,51,50,49,54,52,51,51,56,70,45,25,86,80,66,80,50,80,62,51,67,66,62,69,78,108

pLDDT: mean 76.46, std 9.74, range [55.69, 89.12]

Secondary structure (DSSP, 8-state):
-HHHHHHHHHTTSS-HHHHHHHHHHHHHHHHHHHHHHHHHSPSS--HHHHT-TTS-----PPPHHHHHHHHHHHHHHHHHHHHHHHT---HHHHH--